Protein AF-A0A137QIR9-F1 (afdb_monomer_lite)

Radius of gyration: 14.03 Å; chains: 1; bounding box: 32×21×41 Å

pLDDT: mean 73.73, std 17.08, range [35.09, 94.75]

Secondary structure (DSSP, 8-state):
--HHHHHHHHHHHHHHHHHHHHHHTHHHHTT-SS-----S-TTHHHHHH-TTS--------

Foldseek 3Di:
DDPVVVLVVVLVVVVVVVVVVCVVCVVVCPPVPDDDDDDPSPCVVVCVVCVPDDPPPPPDD

Sequence (61 aa):
MDERQQCYFQPKCELCGLRMALEEETYLLQGCRNLVVETDAKYLSGMLNNPGKMPNATINH

Structure (mmCIF, N/CA/C/O backbone):
data_AF-A0A137QIR9-F1
#
_entry.id   AF-A0A137QIR9-F1
#
loop_
_atom_site.group_PDB
_atom_site.id
_atom_site.type_symbol
_atom_site.label_atom_id
_atom_site.label_alt_id
_atom_site.label_comp_id
_atom_site.label_asym_id
_atom_site.label_entity_id
_atom_site.label_seq_id
_atom_site.pdbx_PDB_ins_code
_atom_site.Cartn_x
_atom_site.Cartn_y
_atom_site.Cartn_z
_atom_site.occupancy
_atom_site.B_iso_or_equiv
_atom_site.auth_seq_id
_atom_site.auth_comp_id
_atom_site.auth_asym_id
_atom_site.auth_atom_id
_atom_site.pdbx_PDB_model_num
ATOM 1 N N . MET A 1 1 ? 19.256 9.576 -18.409 1.00 43.44 1 MET A N 1
ATOM 2 C CA . MET A 1 1 ? 18.627 8.651 -17.445 1.00 43.44 1 MET A CA 1
ATOM 3 C C . MET A 1 1 ? 17.763 7.701 -18.250 1.00 43.44 1 MET A C 1
ATOM 5 O O . MET A 1 1 ? 16.785 8.168 -18.820 1.00 43.44 1 MET A O 1
ATOM 9 N N . ASP A 1 2 ? 18.173 6.439 -18.390 1.00 54.19 2 ASP A N 1
ATOM 10 C CA . ASP A 1 2 ? 17.508 5.456 -19.257 1.00 54.19 2 ASP A CA 1
ATOM 11 C C . ASP A 1 2 ? 16.031 5.254 -18.884 1.00 54.19 2 ASP A C 1
ATOM 13 O O . ASP A 1 2 ? 15.692 5.121 -17.707 1.00 54.19 2 ASP A O 1
ATOM 17 N N . GLU A 1 3 ? 15.149 5.157 -19.882 1.00 54.62 3 GLU A N 1
ATOM 18 C CA . GLU A 1 3 ? 13.711 4.874 -19.705 1.00 54.62 3 GLU A CA 1
ATOM 19 C C . GLU A 1 3 ? 13.475 3.576 -18.925 1.00 54.62 3 GLU A C 1
ATOM 21 O O . GLU A 1 3 ? 12.562 3.476 -18.106 1.00 54.62 3 GLU A O 1
ATOM 26 N N . ARG A 1 4 ? 14.368 2.595 -19.110 1.00 53.47 4 ARG A N 1
ATOM 27 C CA . ARG A 1 4 ? 14.370 1.345 -18.344 1.00 53.47 4 ARG A CA 1
ATOM 28 C C . ARG A 1 4 ? 14.570 1.606 -16.856 1.00 53.47 4 ARG A C 1
ATOM 30 O O . ARG A 1 4 ? 13.851 1.044 -16.043 1.00 53.47 4 ARG A O 1
ATOM 37 N N . GLN A 1 5 ? 15.507 2.481 -16.494 1.00 49.97 5 GLN A N 1
ATOM 38 C CA . GLN A 1 5 ? 15.736 2.871 -15.101 1.00 49.97 5 GLN A CA 1
ATOM 39 C C . GLN A 1 5 ? 14.559 3.659 -14.534 1.00 49.97 5 GLN A C 1
ATOM 41 O O . GLN A 1 5 ? 14.141 3.361 -13.418 1.00 49.97 5 GLN A O 1
ATOM 46 N N . GLN A 1 6 ? 13.950 4.562 -15.304 1.00 54.72 6 GLN A N 1
ATOM 47 C CA . GLN A 1 6 ? 12.727 5.253 -14.875 1.00 54.72 6 GLN A CA 1
ATOM 48 C C . GLN A 1 6 ? 11.576 4.268 -14.611 1.00 54.72 6 GLN A C 1
ATOM 50 O O . GLN A 1 6 ? 10.954 4.345 -13.556 1.00 54.72 6 GLN A O 1
ATOM 55 N N . CYS A 1 7 ? 11.382 3.259 -15.469 1.00 57.53 7 CYS A N 1
ATOM 56 C CA . CYS A 1 7 ? 10.406 2.182 -15.258 1.00 57.53 7 CYS A CA 1
ATOM 57 C C . CYS A 1 7 ? 10.736 1.264 -14.071 1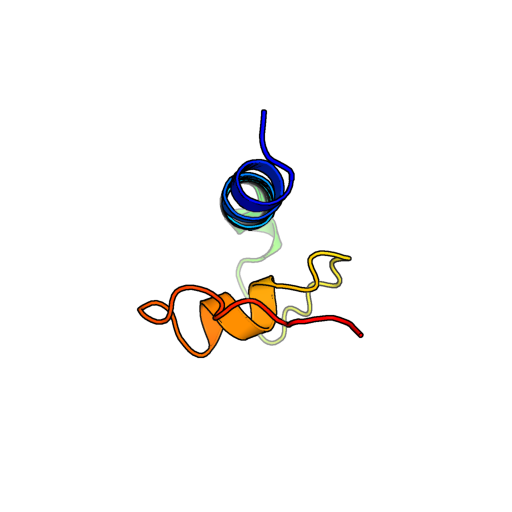.00 57.53 7 CYS A C 1
ATOM 59 O O . CYS A 1 7 ? 9.848 0.583 -13.576 1.00 57.53 7 CYS A O 1
ATOM 61 N N . TYR A 1 8 ? 11.987 1.199 -13.606 1.00 57.44 8 TYR A N 1
ATOM 62 C CA . TYR A 1 8 ? 12.336 0.443 -12.396 1.00 57.44 8 TYR A CA 1
ATOM 63 C C . TYR A 1 8 ? 12.098 1.247 -11.117 1.00 57.44 8 TYR A C 1
ATOM 65 O O . TYR A 1 8 ? 11.767 0.664 -10.083 1.00 57.44 8 TYR A O 1
ATOM 73 N N . PHE A 1 9 ? 12.290 2.566 -11.175 1.00 66.06 9 PHE A N 1
ATOM 74 C CA . PHE A 1 9 ? 12.081 3.458 -10.039 1.00 66.06 9 PHE A CA 1
ATOM 75 C C . PHE A 1 9 ? 10.608 3.812 -9.858 1.00 66.06 9 PHE A C 1
ATOM 77 O O . PHE A 1 9 ? 10.112 3.727 -8.740 1.00 66.06 9 PHE A O 1
ATOM 84 N N . GLN A 1 10 ? 9.893 4.126 -10.937 1.00 73.38 10 GLN A N 1
ATOM 85 C CA . GLN A 1 10 ? 8.524 4.626 -10.865 1.00 73.38 10 GLN A CA 1
ATOM 86 C C . GLN A 1 10 ? 7.554 3.644 -10.174 1.00 73.38 10 GLN A C 1
ATOM 88 O O . GLN A 1 10 ? 6.961 4.042 -9.176 1.00 73.38 10 GLN A O 1
ATOM 93 N N . PRO A 1 11 ? 7.464 2.351 -10.540 1.00 75.31 11 PRO A N 1
ATOM 94 C CA . PRO A 1 11 ? 6.567 1.405 -9.871 1.00 75.31 11 PRO A CA 1
ATOM 95 C C . PRO A 1 11 ? 6.940 1.138 -8.411 1.00 75.31 11 PRO A C 1
ATOM 97 O O . PRO A 1 11 ? 6.077 0.880 -7.578 1.00 75.31 11 PRO A O 1
ATOM 100 N N . LYS A 1 12 ? 8.236 1.197 -8.074 1.00 79.19 12 LYS A N 1
ATOM 101 C CA . LYS A 1 12 ? 8.697 1.066 -6.685 1.00 79.19 12 LYS A CA 1
ATOM 102 C C . LYS A 1 12 ? 8.322 2.294 -5.860 1.00 79.19 12 LYS A C 1
ATOM 104 O O . LYS A 1 12 ? 7.911 2.140 -4.714 1.00 79.19 12 LYS A O 1
ATOM 109 N N . CYS A 1 13 ? 8.452 3.488 -6.434 1.00 80.69 13 CYS A N 1
ATOM 110 C CA . CYS A 1 13 ? 8.017 4.738 -5.820 1.00 80.69 13 CYS A CA 1
ATOM 111 C C . CYS A 1 13 ? 6.495 4.766 -5.640 1.00 80.69 13 CYS A C 1
ATOM 113 O O . CYS A 1 13 ? 6.032 5.107 -4.559 1.00 80.69 13 CYS A O 1
ATOM 115 N N . GLU A 1 14 ? 5.732 4.336 -6.645 1.00 83.56 14 GLU A N 1
ATOM 116 C CA . GLU A 1 14 ? 4.272 4.211 -6.582 1.00 83.56 14 GLU A CA 1
ATOM 117 C C . GLU A 1 14 ? 3.838 3.201 -5.510 1.00 83.56 14 GLU A C 1
ATOM 119 O O . GLU A 1 14 ? 2.978 3.516 -4.691 1.00 83.56 14 GLU A O 1
ATOM 124 N N . LEU A 1 15 ? 4.478 2.026 -5.434 1.00 82.75 15 LEU A N 1
ATOM 125 C CA . LEU A 1 15 ? 4.205 1.037 -4.382 1.00 82.75 15 LEU A CA 1
ATOM 126 C C . LEU A 1 15 ? 4.537 1.582 -2.986 1.00 82.75 15 LEU A C 1
ATOM 128 O O . LEU A 1 15 ? 3.795 1.349 -2.034 1.00 82.75 15 LEU A O 1
ATOM 132 N N . CYS A 1 16 ? 5.654 2.301 -2.858 1.00 84.50 16 CYS A N 1
ATOM 133 C CA . CYS A 1 16 ? 6.062 2.924 -1.603 1.00 84.50 16 CYS A CA 1
ATOM 134 C C . CYS A 1 16 ? 5.068 4.010 -1.172 1.00 84.50 16 CYS A C 1
ATOM 136 O O . CYS A 1 16 ? 4.660 4.027 -0.014 1.00 84.50 16 CYS A O 1
ATOM 138 N N . GLY A 1 17 ? 4.642 4.872 -2.099 1.00 87.31 17 GLY A N 1
ATOM 139 C CA . GLY A 1 17 ? 3.631 5.898 -1.848 1.00 87.31 17 GLY A CA 1
ATOM 140 C C . GLY A 1 17 ? 2.282 5.294 -1.466 1.00 87.31 17 GLY A C 1
ATOM 141 O O . GLY A 1 17 ? 1.667 5.740 -0.503 1.00 87.31 17 GLY A O 1
ATOM 142 N N . LEU A 1 18 ? 1.867 4.219 -2.145 1.00 88.00 18 LEU A N 1
ATOM 143 C CA . LEU A 1 18 ? 0.648 3.497 -1.795 1.00 88.00 18 LEU A CA 1
ATOM 144 C C . LEU A 1 18 ? 0.732 2.897 -0.386 1.00 88.00 18 LEU A C 1
ATOM 146 O O . LEU A 1 18 ? -0.208 3.037 0.389 1.00 88.00 18 LEU A O 1
ATOM 150 N N . ARG A 1 19 ? 1.859 2.267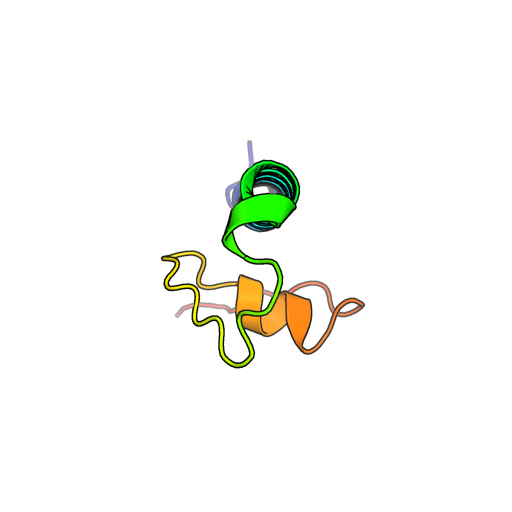 -0.025 1.00 88.81 19 ARG A N 1
ATOM 151 C CA . ARG A 1 19 ? 2.057 1.739 1.333 1.00 88.81 19 ARG A CA 1
ATOM 152 C C . ARG A 1 19 ? 1.938 2.847 2.378 1.00 88.81 19 ARG A C 1
ATOM 154 O O . ARG A 1 19 ? 1.224 2.666 3.354 1.00 88.81 19 ARG A O 1
ATOM 161 N N . MET A 1 20 ? 2.602 3.980 2.155 1.00 92.25 20 MET A N 1
ATOM 162 C CA . MET A 1 20 ? 2.564 5.114 3.081 1.00 92.25 20 MET A CA 1
ATOM 163 C C . MET A 1 20 ? 1.149 5.674 3.252 1.00 92.25 20 MET A C 1
ATOM 165 O O . MET A 1 20 ? 0.721 5.879 4.381 1.00 92.25 20 MET A O 1
ATOM 169 N N . ALA A 1 21 ? 0.406 5.859 2.158 1.00 91.31 21 ALA A N 1
ATOM 170 C CA . ALA A 1 21 ? -0.970 6.349 2.217 1.00 91.31 21 ALA A CA 1
ATOM 171 C C . ALA A 1 21 ? -1.892 5.387 2.987 1.00 91.31 21 ALA A C 1
ATOM 173 O O . ALA A 1 21 ? -2.723 5.815 3.780 1.00 91.31 21 ALA A O 1
ATOM 174 N N . LEU A 1 22 ? -1.722 4.075 2.798 1.00 91.81 22 LEU A N 1
ATOM 175 C CA . LEU A 1 22 ? -2.483 3.074 3.549 1.00 91.81 22 LEU A CA 1
ATOM 176 C C . LEU A 1 22 ? -2.094 3.031 5.034 1.00 91.81 22 LEU A C 1
ATOM 178 O O . LEU A 1 22 ? -2.959 2.787 5.870 1.00 91.81 22 LEU A O 1
ATOM 182 N N . GLU A 1 23 ? -0.817 3.248 5.362 1.00 92.06 23 GLU A N 1
ATOM 183 C CA . GLU A 1 23 ? -0.318 3.326 6.742 1.00 92.06 23 GLU A CA 1
ATOM 184 C C . GLU A 1 23 ? -0.875 4.556 7.477 1.00 92.06 23 GLU A C 1
ATOM 186 O O . GLU A 1 23 ? -1.318 4.438 8.622 1.00 92.06 23 GLU A O 1
ATOM 191 N N . GLU A 1 24 ? -0.907 5.712 6.813 1.00 94.75 24 GLU A N 1
ATOM 192 C CA . GLU A 1 24 ? -1.470 6.956 7.350 1.00 94.75 24 GLU A CA 1
ATOM 193 C C . GLU A 1 24 ? -2.976 6.825 7.618 1.00 94.75 24 GLU A C 1
ATOM 195 O O . GLU A 1 24 ? -3.462 7.217 8.678 1.00 94.75 24 GLU A O 1
ATOM 200 N N . GLU A 1 25 ? -3.696 6.153 6.719 1.00 93.06 25 GLU A N 1
ATOM 201 C CA . GLU A 1 25 ? -5.143 5.947 6.821 1.00 93.06 25 GLU A CA 1
ATOM 202 C C . GLU A 1 25 ? -5.536 4.669 7.579 1.00 93.06 25 GLU A C 1
ATOM 204 O O . GLU A 1 25 ? -6.693 4.239 7.545 1.00 93.06 25 GLU A O 1
ATOM 209 N N . THR A 1 26 ? -4.601 4.046 8.306 1.00 89.94 26 THR A N 1
ATOM 210 C CA . THR A 1 26 ? -4.849 2.794 9.048 1.00 89.94 26 THR A CA 1
ATOM 211 C C . THR A 1 26 ? -6.060 2.871 9.965 1.00 89.94 26 THR A C 1
ATOM 213 O O . THR A 1 26 ? -6.798 1.894 10.061 1.00 89.94 26 THR A O 1
ATOM 216 N N . TYR A 1 27 ? -6.300 4.018 10.603 1.00 92.06 27 TYR A N 1
ATOM 217 C CA . TYR A 1 27 ? -7.451 4.220 11.482 1.00 92.06 27 TYR A CA 1
ATOM 218 C C . TYR A 1 27 ? -8.788 4.176 10.726 1.00 92.06 27 TYR A C 1
ATOM 220 O O . TYR A 1 27 ? -9.736 3.549 11.194 1.00 92.06 27 TYR A O 1
ATOM 228 N N . LE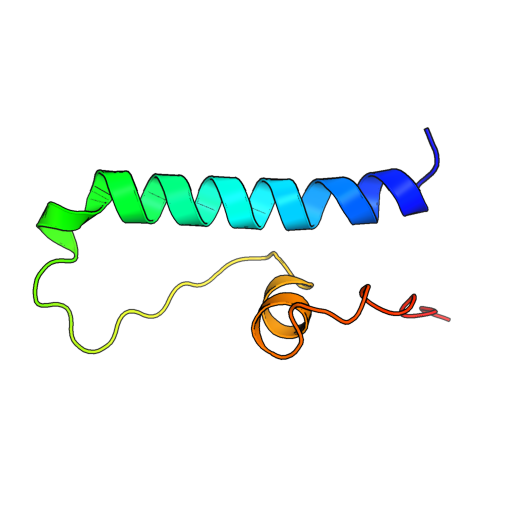U A 1 28 ? -8.867 4.792 9.541 1.00 90.44 28 LEU A N 1
ATOM 229 C CA . LEU A 1 28 ? -10.082 4.786 8.716 1.00 90.44 28 LEU A CA 1
ATOM 230 C C . LEU A 1 28 ? -10.313 3.433 8.043 1.00 90.44 28 LEU A C 1
ATOM 232 O O . LEU A 1 28 ? -11.451 3.004 7.852 1.00 90.44 28 LEU A O 1
ATOM 236 N N . LEU A 1 29 ? -9.226 2.751 7.689 1.00 91.06 29 LEU A N 1
ATOM 237 C CA . LEU A 1 29 ? -9.262 1.439 7.054 1.00 91.06 29 LEU A CA 1
ATOM 238 C C . LEU A 1 29 ? -9.461 0.303 8.068 1.00 91.06 29 LEU A C 1
ATOM 240 O O . LEU A 1 29 ? -9.765 -0.829 7.676 1.00 91.06 29 LEU A O 1
ATOM 244 N N . GLN A 1 30 ? -9.327 0.580 9.368 1.00 89.62 30 GLN A N 1
ATOM 245 C CA . GLN A 1 30 ? -9.477 -0.414 10.420 1.00 89.62 30 GLN A CA 1
ATOM 246 C C . GLN A 1 30 ? -10.898 -0.996 10.419 1.00 89.62 30 GLN A C 1
ATOM 248 O O . GLN A 1 30 ? -11.885 -0.314 10.670 1.00 89.62 30 GLN A O 1
ATOM 253 N N . GLY A 1 31 ? -11.007 -2.298 10.143 1.00 89.56 31 GLY A N 1
ATOM 254 C CA . GLY A 1 31 ? -12.293 -2.999 10.046 1.00 89.56 31 GLY A CA 1
ATOM 255 C C . GLY A 1 31 ? -12.888 -3.053 8.634 1.00 89.56 31 GLY A C 1
ATOM 256 O O . GLY A 1 31 ? -13.894 -3.740 8.433 1.00 89.56 31 GLY A O 1
ATOM 257 N N . CYS A 1 32 ? -12.250 -2.423 7.643 1.00 91.31 32 CYS A N 1
ATOM 258 C CA . CYS A 1 32 ? -12.611 -2.588 6.241 1.00 91.31 32 CYS A CA 1
ATOM 259 C C . CYS A 1 32 ? -12.211 -3.995 5.767 1.00 91.31 32 CYS A C 1
ATOM 261 O O . CYS A 1 32 ? -11.032 -4.325 5.667 1.00 91.31 32 CYS A O 1
ATOM 263 N N . ARG A 1 33 ? -13.202 -4.860 5.515 1.00 87.88 33 ARG A N 1
ATOM 264 C CA . ARG A 1 33 ? -12.956 -6.264 5.130 1.00 87.88 33 ARG A CA 1
ATOM 265 C C . ARG A 1 33 ? -12.612 -6.434 3.649 1.00 87.88 33 ARG A C 1
ATOM 267 O O . ARG A 1 33 ? -11.888 -7.363 3.318 1.00 87.88 33 ARG A O 1
ATOM 274 N N . ASN A 1 34 ? -13.104 -5.538 2.791 1.00 88.50 34 ASN A N 1
ATOM 275 C CA . ASN A 1 34 ? -12.894 -5.560 1.342 1.00 88.50 34 ASN A CA 1
ATOM 276 C C . ASN A 1 34 ? -12.451 -4.176 0.854 1.00 88.50 34 ASN A C 1
ATOM 278 O O . ASN A 1 34 ? -13.251 -3.410 0.318 1.00 88.50 34 ASN A O 1
ATOM 282 N N . LEU A 1 35 ? -11.173 -3.855 1.048 1.00 89.38 35 LEU A N 1
ATOM 283 C CA . LEU A 1 35 ? -10.573 -2.658 0.470 1.00 89.38 35 LEU A CA 1
ATOM 284 C C . LEU A 1 35 ? -10.185 -2.922 -0.992 1.00 89.38 35 LEU A C 1
ATOM 286 O O . LEU A 1 35 ? -9.410 -3.835 -1.270 1.00 89.38 35 LEU A O 1
ATOM 290 N N . VAL A 1 36 ? -10.702 -2.107 -1.914 1.00 89.88 36 VAL A N 1
ATOM 291 C CA . VAL A 1 36 ? -10.309 -2.099 -3.331 1.00 89.88 36 VAL A CA 1
ATOM 292 C C . VAL A 1 36 ? -9.606 -0.778 -3.615 1.00 89.88 36 VAL A C 1
ATOM 294 O O . VAL A 1 36 ? -10.177 0.284 -3.383 1.00 89.88 36 VAL A O 1
ATOM 297 N N . VAL A 1 37 ? -8.364 -0.847 -4.093 1.00 85.69 37 VAL A N 1
ATOM 298 C CA . VAL A 1 37 ? -7.564 0.327 -4.459 1.00 85.69 37 VAL A CA 1
ATOM 299 C C . VAL A 1 37 ? -7.407 0.356 -5.972 1.00 85.69 37 VAL A C 1
ATOM 301 O O . VAL A 1 37 ? -6.789 -0.537 -6.551 1.00 85.69 37 VAL A O 1
ATOM 304 N N . GLU A 1 38 ? -7.945 1.394 -6.605 1.00 87.06 38 GLU A N 1
ATOM 305 C CA . GLU A 1 38 ? -7.721 1.678 -8.021 1.00 87.06 38 GLU A CA 1
ATOM 306 C C . GLU A 1 38 ? -6.481 2.560 -8.181 1.00 87.06 38 GLU A C 1
ATOM 308 O O . GLU A 1 38 ? -6.316 3.572 -7.503 1.00 87.06 38 GLU A O 1
ATOM 313 N N . THR A 1 39 ? -5.575 2.161 -9.067 1.00 81.69 39 THR A N 1
ATOM 314 C CA . THR A 1 39 ? -4.315 2.865 -9.312 1.00 81.69 39 THR A CA 1
ATOM 315 C C . THR A 1 39 ? -3.888 2.656 -10.760 1.00 81.69 39 THR A C 1
ATOM 317 O O . THR A 1 39 ? -4.042 1.560 -11.298 1.00 81.69 39 THR A O 1
ATOM 320 N N . ASP A 1 40 ? -3.336 3.693 -11.397 1.00 78.19 40 ASP A N 1
ATOM 321 C CA . ASP A 1 40 ? -2.794 3.620 -12.770 1.00 78.19 40 ASP A CA 1
ATOM 322 C C . ASP A 1 40 ? -1.411 2.934 -12.823 1.00 78.19 40 ASP A C 1
ATOM 324 O O . ASP A 1 40 ? -0.724 2.888 -13.844 1.00 78.19 40 ASP A O 1
ATOM 328 N N . ALA A 1 41 ? -0.982 2.350 -11.707 1.00 73.50 41 ALA A N 1
ATOM 329 C CA . ALA A 1 41 ? 0.299 1.689 -11.584 1.00 73.50 41 ALA A CA 1
ATOM 330 C C . ALA A 1 41 ? 0.248 0.273 -12.194 1.00 73.50 41 ALA A C 1
ATOM 332 O O . ALA A 1 41 ? 0.160 -0.752 -11.509 1.00 73.50 41 ALA A O 1
ATOM 333 N N . LYS A 1 42 ? 0.333 0.226 -13.530 1.00 72.69 42 LYS A N 1
ATOM 334 C CA . LYS A 1 42 ? 0.231 -0.975 -14.391 1.00 72.69 42 LYS A CA 1
ATOM 335 C C . LYS A 1 42 ? 1.150 -2.134 -13.986 1.00 72.69 42 LYS A C 1
ATOM 337 O O . LYS A 1 42 ? 0.881 -3.284 -14.325 1.00 72.69 42 LYS A O 1
ATOM 342 N N . TYR A 1 43 ? 2.219 -1.852 -13.245 1.00 70.31 43 TYR A N 1
ATOM 343 C CA . TYR A 1 43 ? 3.216 -2.838 -12.833 1.00 70.31 43 TYR A CA 1
ATOM 344 C C . TYR A 1 43 ? 3.016 -3.379 -11.408 1.00 70.31 43 TYR A C 1
ATOM 346 O O . TYR A 1 43 ? 3.630 -4.394 -11.072 1.00 70.31 43 TYR A O 1
ATOM 354 N N . LEU A 1 44 ? 2.137 -2.785 -10.585 1.00 77.38 44 LEU A N 1
ATOM 355 C CA . LEU A 1 44 ? 1.935 -3.233 -9.198 1.00 77.38 44 LEU A CA 1
ATOM 356 C C . LEU A 1 44 ? 1.399 -4.654 -9.121 1.00 77.38 44 LEU A C 1
ATOM 358 O O . LEU A 1 44 ? 1.902 -5.446 -8.332 1.00 77.38 44 LEU A O 1
ATOM 362 N N . SER A 1 45 ? 0.431 -5.007 -9.971 1.00 76.00 45 SER A N 1
ATOM 363 C CA . SER A 1 45 ? -0.118 -6.368 -10.001 1.00 76.00 45 SER A CA 1
ATOM 364 C C . SER A 1 45 ? 0.976 -7.407 -10.280 1.00 76.00 45 SER A C 1
ATOM 366 O O . SER A 1 45 ? 1.070 -8.418 -9.586 1.00 76.00 45 SER A O 1
ATOM 368 N N . GLY A 1 46 ? 1.872 -7.137 -11.235 1.00 75.75 46 GLY A N 1
ATOM 369 C CA . GLY A 1 46 ? 3.007 -8.019 -11.525 1.00 75.75 46 GLY A CA 1
ATOM 370 C C . GLY A 1 46 ? 4.003 -8.113 -10.365 1.00 75.75 46 GLY A C 1
ATOM 371 O O . GLY A 1 46 ? 4.489 -9.201 -10.058 1.00 75.75 46 GLY A O 1
ATOM 372 N N . MET A 1 47 ? 4.270 -6.992 -9.688 1.00 79.69 47 MET A N 1
ATOM 373 C CA . MET A 1 4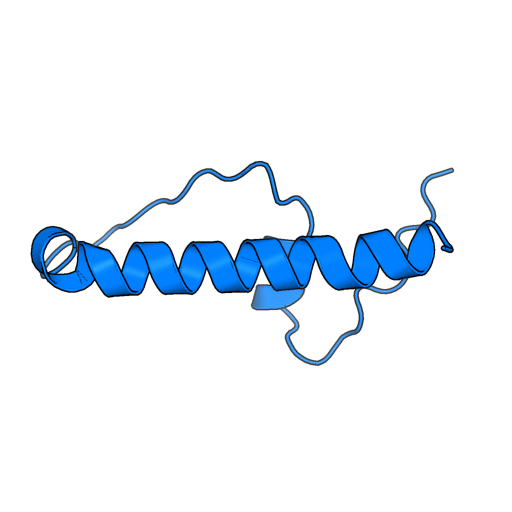7 ? 5.179 -6.935 -8.538 1.00 79.69 47 MET A CA 1
ATOM 374 C C . MET A 1 47 ? 4.616 -7.639 -7.297 1.00 79.69 47 MET A C 1
ATOM 376 O O . MET A 1 47 ? 5.363 -8.331 -6.611 1.00 79.69 47 MET A O 1
ATOM 380 N N . LEU A 1 48 ? 3.317 -7.503 -7.018 1.00 79.62 48 LEU A N 1
ATOM 381 C CA . LEU A 1 48 ? 2.651 -8.162 -5.890 1.00 79.62 48 LEU A CA 1
ATOM 382 C C . LEU A 1 48 ? 2.543 -9.675 -6.103 1.00 79.62 48 LEU A C 1
ATOM 384 O O . LEU A 1 48 ? 2.801 -10.446 -5.183 1.00 79.62 48 LEU A O 1
ATOM 388 N N . ASN A 1 49 ? 2.207 -10.105 -7.323 1.00 79.62 49 ASN A N 1
ATOM 389 C CA . ASN A 1 49 ? 2.072 -11.525 -7.651 1.00 79.62 49 ASN A CA 1
ATOM 390 C C . ASN A 1 49 ? 3.423 -12.247 -7.760 1.00 79.62 49 ASN A C 1
ATOM 392 O O . ASN A 1 49 ? 3.483 -13.465 -7.595 1.00 79.62 49 ASN A O 1
ATOM 396 N N . ASN A 1 50 ? 4.516 -11.529 -8.047 1.00 77.56 50 ASN A N 1
ATOM 397 C CA . ASN A 1 50 ? 5.841 -12.130 -8.141 1.00 77.56 50 ASN A CA 1
ATOM 398 C C . ASN A 1 50 ? 6.945 -11.20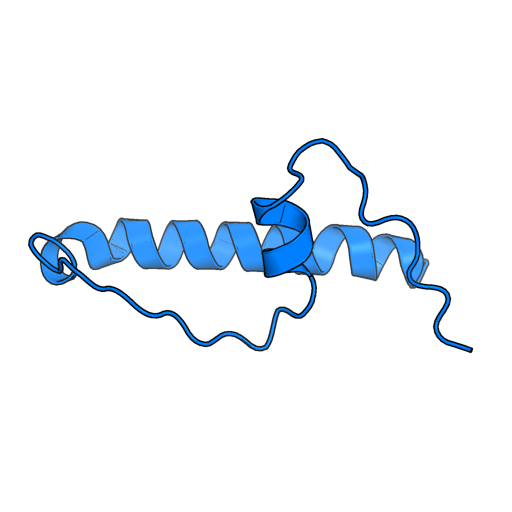4 -7.576 1.00 77.56 50 ASN A C 1
ATOM 400 O O . ASN A 1 50 ? 7.772 -10.700 -8.343 1.00 77.56 50 ASN A O 1
ATOM 404 N N . PRO A 1 51 ? 7.057 -11.056 -6.242 1.00 66.50 51 PRO A N 1
ATOM 405 C CA . PRO A 1 51 ? 7.924 -10.061 -5.593 1.00 66.50 51 PRO A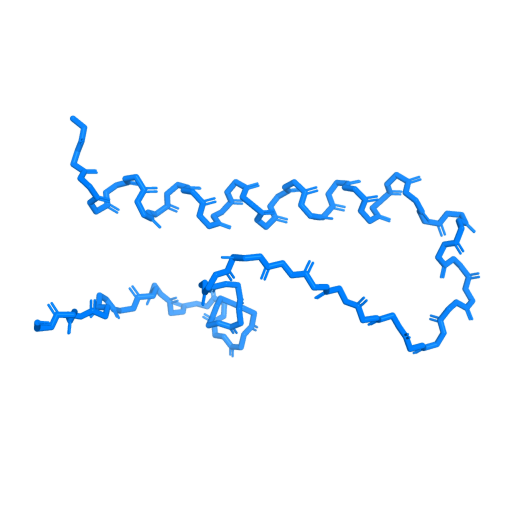 CA 1
ATOM 406 C C . PRO A 1 51 ? 9.430 -10.245 -5.848 1.00 66.50 51 PRO A C 1
ATOM 408 O O . PRO A 1 51 ? 10.209 -9.318 -5.642 1.00 66.50 51 PRO A O 1
ATOM 411 N N . GLY A 1 52 ? 9.850 -11.423 -6.325 1.00 63.66 52 GLY A N 1
ATOM 412 C CA . GLY A 1 52 ? 11.233 -11.722 -6.719 1.00 63.66 52 GLY A CA 1
ATOM 413 C C . GLY A 1 52 ? 11.503 -11.719 -8.230 1.00 63.66 52 GLY A C 1
ATOM 414 O O . GLY A 1 52 ? 12.656 -11.850 -8.634 1.00 63.66 52 GLY A O 1
ATOM 415 N N . LYS A 1 53 ? 10.476 -11.575 -9.083 1.00 58.09 53 LYS A N 1
ATOM 416 C CA . LYS A 1 53 ? 10.687 -11.405 -10.529 1.00 58.09 53 LYS A CA 1
ATOM 417 C C . LYS A 1 53 ? 10.840 -9.919 -10.714 1.00 58.09 53 LYS A C 1
ATOM 419 O O . LYS A 1 53 ? 9.891 -9.161 -10.543 1.00 58.09 53 LYS A O 1
ATOM 424 N N . MET A 1 54 ? 12.033 -9.522 -11.130 1.00 53.22 54 MET A N 1
ATOM 425 C CA . MET A 1 54 ? 12.175 -8.295 -11.895 1.00 53.22 54 MET A CA 1
ATOM 426 C C . MET A 1 54 ? 11.077 -8.312 -12.972 1.00 53.22 54 MET A C 1
ATOM 428 O O . MET A 1 54 ? 10.936 -9.367 -13.602 1.00 53.22 54 MET A O 1
ATOM 432 N N . PRO A 1 55 ? 10.257 -7.250 -13.136 1.00 52.06 55 PRO A N 1
ATOM 433 C CA . PRO A 1 55 ? 9.263 -7.207 -14.198 1.00 52.06 55 PRO A CA 1
ATOM 434 C C . PRO A 1 55 ? 10.049 -7.391 -15.484 1.00 52.06 55 PRO A C 1
ATOM 436 O O . PRO A 1 55 ? 10.810 -6.517 -15.900 1.00 52.06 55 PRO A O 1
ATOM 439 N N . ASN A 1 56 ? 10.005 -8.617 -15.996 1.00 46.75 56 ASN A N 1
ATOM 440 C CA . ASN A 1 56 ? 10.822 -9.019 -17.113 1.00 46.75 56 ASN A CA 1
ATOM 441 C C . ASN A 1 56 ? 10.282 -8.176 -18.246 1.00 46.75 56 ASN A C 1
ATOM 443 O O . ASN A 1 56 ? 9.098 -8.317 -18.545 1.00 46.75 56 ASN A O 1
ATOM 447 N N . ALA A 1 57 ? 11.115 -7.250 -18.726 1.00 47.53 57 ALA A N 1
ATOM 448 C CA . ALA A 1 57 ? 10.820 -6.273 -19.757 1.00 47.53 57 ALA A CA 1
ATOM 449 C C . ALA A 1 57 ? 9.631 -6.727 -20.603 1.00 47.53 57 ALA A C 1
ATOM 451 O O . ALA A 1 57 ? 9.772 -7.624 -21.437 1.00 47.53 57 ALA A O 1
ATOM 452 N N . THR A 1 58 ? 8.450 -6.159 -20.345 1.00 38.91 58 THR A N 1
ATOM 453 C CA . THR A 1 58 ? 7.356 -6.264 -21.297 1.00 38.91 58 THR A CA 1
ATOM 454 C C . THR A 1 58 ? 7.865 -5.501 -22.507 1.00 38.91 58 THR A C 1
ATOM 456 O O . THR A 1 58 ? 7.856 -4.272 -22.530 1.00 38.91 58 THR A O 1
ATOM 459 N N . ILE A 1 59 ? 8.461 -6.233 -23.449 1.00 39.31 59 ILE A N 1
ATOM 460 C CA . ILE A 1 59 ? 8.770 -5.745 -24.782 1.00 39.31 59 ILE A CA 1
ATOM 461 C C . ILE A 1 59 ? 7.400 -5.443 -25.380 1.00 39.31 59 ILE A C 1
ATOM 463 O O . ILE A 1 59 ? 6.724 -6.332 -25.889 1.00 39.31 59 ILE A O 1
ATOM 467 N N . ASN A 1 60 ? 6.952 -4.201 -25.213 1.00 35.09 60 ASN A N 1
ATOM 468 C CA . ASN A 1 60 ? 5.908 -3.652 -26.055 1.00 35.09 60 ASN A CA 1
ATOM 469 C C . ASN A 1 60 ? 6.526 -3.553 -27.456 1.00 35.09 60 ASN A C 1
ATOM 471 O O . ASN A 1 60 ? 7.539 -2.872 -27.633 1.00 35.09 60 ASN A O 1
ATOM 475 N N . HIS A 1 61 ? 5.976 -4.325 -28.392 1.00 41.81 61 HIS A N 1
ATOM 476 C CA . HIS A 1 61 ? 6.173 -4.132 -29.827 1.00 41.81 61 HIS A CA 1
ATOM 477 C C . HIS A 1 61 ? 5.423 -2.870 -30.278 1.00 41.81 61 HIS A C 1
ATOM 479 O O . HIS A 1 61 ? 4.395 -2.544 -29.643 1.00 41.81 61 HIS A O 1
#